Protein AF-A0A4Q7ZAL4-F1 (afdb_monomer_lite)

Sequence (125 aa):
MDPDNPNTNPNPAPESSTELTPGQKTALNWAILAFGFAVFFHIFNTSYMVRHAGFFAKAFSVIVATGMGTIGALIGDGIRKFAMPDAMLTSGMGETIKAKLFWKIGPQLIGLFLGIAIGAALVLG

Secondary structure (DSSP, 8-state):
--TT-TT--------------HHHHHHHHHHHHHHHHHHHHHHS---HHHHHS-HHHHHHHHHHHHHHHHHHHHHHHHHHHHHS-SS---SSHHHHHHHHHHHHHHHHHHHHHHHHHHHHHHHH-

pLDDT: mean 86.97, std 12.17, range [55.75, 98.25]

Foldseek 3Di:
DDPPDPPPPPDDDPPPPVDDDPLRVLLVVQLVVLLVVLVVCLVPDPDPQSVPDDPVLSVQLSVQLSVQLSVQLVVLLVCLVVPPDPDDPDPDDVVVVVSVVCSVDPSNVVRNVVRNVVSNVVRRD

Radius of gyration: 22.77 Å; chains: 1; bounding box: 65×32×70 Å

Structure (mmCIF, N/CA/C/O backbone):
data_AF-A0A4Q7ZAL4-F1
#
_entry.id   AF-A0A4Q7ZAL4-F1
#
loop_
_atom_site.group_PDB
_atom_site.id
_atom_site.type_symbol
_atom_site.label_atom_id
_atom_site.label_alt_id
_atom_site.label_comp_id
_atom_site.label_asym_id
_atom_site.label_entity_id
_atom_site.label_seq_id
_atom_site.pdbx_PDB_ins_code
_atom_site.Cartn_x
_atom_site.Cartn_y
_atom_site.Cartn_z
_atom_site.occupancy
_atom_site.B_iso_or_equiv
_atom_site.auth_seq_id
_atom_site.auth_comp_id
_atom_site.auth_asym_id
_atom_site.auth_atom_id
_atom_site.pdbx_PDB_model_num
ATOM 1 N N . MET A 1 1 ? 36.666 -18.460 47.966 1.00 60.03 1 MET A N 1
ATOM 2 C CA . MET A 1 1 ? 36.161 -17.949 46.678 1.00 60.03 1 MET A CA 1
ATOM 3 C C . MET A 1 1 ? 36.772 -18.841 45.626 1.00 60.03 1 MET A C 1
ATOM 5 O O . MET A 1 1 ? 37.990 -18.896 45.560 1.00 60.03 1 MET A O 1
ATOM 9 N N . ASP A 1 2 ? 35.942 -19.641 44.967 1.00 55.75 2 ASP A N 1
ATOM 10 C CA . ASP A 1 2 ? 36.372 -20.619 43.969 1.00 55.75 2 ASP A CA 1
ATOM 11 C C . ASP A 1 2 ? 36.638 -19.886 42.639 1.00 55.75 2 ASP A C 1
ATOM 13 O O . ASP A 1 2 ? 35.706 -19.254 42.129 1.00 55.75 2 ASP A O 1
ATOM 17 N N . PRO A 1 3 ? 37.881 -19.874 42.124 1.00 60.84 3 PRO A N 1
ATOM 18 C CA . PRO A 1 3 ? 38.215 -19.211 40.867 1.00 60.84 3 PRO A CA 1
ATOM 19 C C . PRO A 1 3 ? 37.636 -19.913 39.624 1.00 60.84 3 PRO A C 1
ATOM 21 O O . PRO A 1 3 ? 37.671 -19.311 38.554 1.00 60.84 3 PRO A O 1
ATOM 24 N N . ASP A 1 4 ? 37.053 -21.113 39.760 1.00 62.72 4 ASP A N 1
ATOM 25 C CA . ASP A 1 4 ? 36.590 -21.947 38.642 1.00 62.72 4 ASP A CA 1
ATOM 26 C C . ASP A 1 4 ? 35.057 -22.087 38.562 1.00 62.72 4 ASP A C 1
ATOM 28 O O . ASP A 1 4 ? 34.542 -23.022 37.949 1.00 62.72 4 ASP A O 1
ATOM 32 N N . ASN A 1 5 ? 34.284 -21.162 39.149 1.00 63.88 5 ASN A N 1
ATOM 33 C CA . ASN A 1 5 ? 32.824 -21.171 39.008 1.00 63.88 5 ASN A CA 1
ATOM 34 C C . ASN A 1 5 ? 32.402 -20.744 37.580 1.00 63.88 5 ASN A C 1
ATOM 36 O O . ASN A 1 5 ? 32.441 -19.551 37.271 1.00 63.88 5 ASN A O 1
ATOM 40 N N . PRO A 1 6 ? 31.885 -21.649 36.722 1.00 61.12 6 PRO A N 1
ATOM 41 C CA . PRO A 1 6 ? 31.486 -21.306 35.352 1.00 61.12 6 PRO A CA 1
ATOM 42 C C . PRO A 1 6 ? 30.268 -20.366 35.296 1.00 61.12 6 PRO A C 1
ATOM 44 O O . PRO A 1 6 ? 29.939 -19.841 34.235 1.00 61.12 6 PRO A O 1
ATOM 47 N N . ASN A 1 7 ? 29.604 -20.125 36.434 1.00 62.25 7 ASN A N 1
ATOM 48 C CA . ASN A 1 7 ? 28.460 -19.223 36.551 1.00 62.25 7 ASN A CA 1
ATOM 49 C C . ASN A 1 7 ? 28.849 -17.772 36.887 1.00 62.25 7 ASN A C 1
ATOM 51 O O . ASN A 1 7 ? 27.962 -16.949 37.107 1.00 62.25 7 ASN A O 1
ATOM 55 N N . THR A 1 8 ? 30.139 -17.420 36.922 1.00 62.62 8 THR A N 1
ATOM 56 C CA . THR A 1 8 ? 30.587 -16.018 37.027 1.00 62.62 8 THR A CA 1
ATOM 57 C C . THR A 1 8 ? 30.893 -15.416 35.660 1.00 62.62 8 THR A C 1
ATOM 59 O O . THR A 1 8 ? 31.915 -14.757 35.499 1.00 62.62 8 THR A O 1
ATOM 62 N N . ASN A 1 9 ? 30.028 -15.629 34.664 1.00 58.84 9 ASN A N 1
ATOM 63 C CA . ASN A 1 9 ? 30.049 -14.797 33.462 1.00 58.84 9 ASN A CA 1
ATOM 64 C C . ASN A 1 9 ? 29.449 -13.426 33.834 1.00 58.84 9 ASN A C 1
ATOM 66 O O . ASN A 1 9 ? 28.234 -13.342 34.049 1.00 58.84 9 ASN A O 1
ATOM 70 N N . PRO A 1 10 ? 30.257 -12.360 33.984 1.00 65.38 10 PRO A N 1
ATOM 71 C CA . PRO A 1 10 ? 29.752 -11.063 34.375 1.00 65.38 10 PRO A CA 1
ATOM 72 C C . PRO A 1 10 ? 29.183 -10.417 33.119 1.00 65.38 10 PRO A C 1
ATOM 74 O O . PRO A 1 10 ? 29.905 -9.751 32.390 1.00 65.38 10 PRO A O 1
ATOM 77 N N . ASN A 1 11 ? 27.884 -10.613 32.898 1.00 63.84 11 ASN A N 1
ATOM 78 C CA . ASN A 1 11 ? 27.111 -9.925 31.869 1.00 63.84 11 ASN A CA 1
ATOM 79 C C . ASN A 1 11 ? 27.567 -10.277 30.430 1.00 63.84 11 ASN A C 1
ATOM 81 O O . ASN A 1 11 ? 28.542 -9.697 29.942 1.00 63.84 11 ASN A O 1
ATOM 85 N N . PRO A 1 12 ? 26.879 -11.181 29.695 1.00 65.50 12 PRO A N 1
ATOM 86 C CA . PRO A 1 12 ? 27.104 -11.250 28.255 1.00 65.50 12 PRO A CA 1
ATOM 87 C C . PRO A 1 12 ? 26.888 -9.840 27.686 1.00 65.50 12 PRO A C 1
ATOM 89 O O . PRO A 1 12 ? 25.944 -9.151 28.079 1.00 65.50 12 PRO A O 1
ATOM 92 N N . ALA A 1 13 ? 27.819 -9.373 26.846 1.00 64.69 13 ALA A N 1
ATOM 93 C CA . ALA A 1 13 ? 27.733 -8.070 26.189 1.00 64.69 13 ALA A CA 1
ATOM 94 C C . ALA A 1 13 ? 26.303 -7.849 25.667 1.00 64.69 13 ALA A C 1
ATOM 96 O O . ALA A 1 13 ? 25.707 -8.829 25.222 1.00 64.69 13 ALA A O 1
ATOM 97 N N . PRO A 1 14 ? 25.740 -6.624 25.714 1.00 61.72 14 PRO A N 1
ATOM 98 C CA . PRO A 1 14 ? 24.387 -6.378 25.238 1.00 61.72 14 PRO A CA 1
ATOM 99 C C . PRO A 1 14 ? 24.316 -6.799 23.774 1.00 61.72 14 PRO A C 1
ATOM 101 O O . PRO A 1 14 ? 24.771 -6.094 22.875 1.00 61.72 14 PRO A O 1
ATOM 104 N N . GLU A 1 15 ? 23.790 -7.992 23.545 1.00 62.44 15 GLU A N 1
ATOM 105 C CA . GLU A 1 15 ? 23.459 -8.491 22.235 1.00 62.44 15 GLU A CA 1
ATOM 106 C C . GLU A 1 15 ? 22.389 -7.541 21.719 1.00 62.44 15 GLU A C 1
ATOM 108 O O . GLU A 1 15 ? 21.265 -7.493 22.222 1.00 62.44 15 GLU A O 1
ATOM 113 N N . SER A 1 16 ? 22.798 -6.690 20.776 1.00 63.22 16 SER A N 1
ATOM 114 C CA . SER A 1 16 ? 21.950 -5.740 20.071 1.00 63.22 16 SER A CA 1
ATOM 115 C C . SER A 1 16 ? 20.942 -6.520 19.232 1.00 63.22 16 SER A C 1
ATOM 117 O O . SER A 1 16 ? 21.036 -6.586 18.003 1.00 63.22 16 SER A O 1
ATOM 119 N N . SER A 1 17 ? 19.985 -7.165 19.890 1.00 67.62 17 SER A N 1
ATOM 120 C CA . SER A 1 17 ? 18.776 -7.645 19.255 1.00 67.62 17 SER A CA 1
ATOM 121 C C . SER A 1 17 ? 18.123 -6.403 18.659 1.00 67.62 17 SER A C 1
ATOM 123 O O . SER A 1 17 ? 17.719 -5.480 19.363 1.00 67.62 17 SER A O 1
ATOM 125 N N . THR A 1 18 ? 18.158 -6.297 17.330 1.00 77.12 18 THR A N 1
ATOM 126 C CA . THR A 1 18 ? 17.579 -5.158 16.614 1.00 77.12 18 THR A CA 1
ATOM 127 C C . THR A 1 18 ? 16.063 -5.275 16.723 1.00 77.12 18 THR A C 1
ATOM 129 O O . THR A 1 18 ? 15.387 -5.777 15.825 1.00 77.12 18 THR A O 1
ATOM 132 N N . GLU A 1 19 ? 15.513 -4.881 17.868 1.00 82.38 19 GLU A N 1
ATOM 133 C CA . GLU A 1 19 ? 14.078 -4.836 18.068 1.00 82.38 19 GLU A CA 1
ATOM 134 C C . GLU A 1 19 ? 13.511 -3.662 17.275 1.00 82.38 19 GLU A C 1
ATOM 136 O O . GLU A 1 19 ? 13.733 -2.491 17.580 1.00 82.38 19 GLU A O 1
ATOM 141 N N . LEU A 1 20 ? 12.760 -3.982 16.224 1.00 85.19 20 LEU A N 1
ATOM 142 C CA . LEU A 1 20 ? 12.023 -2.975 15.474 1.00 85.19 20 LEU A CA 1
ATOM 143 C C . LEU A 1 20 ? 10.992 -2.307 16.391 1.00 85.19 20 LEU A C 1
ATOM 145 O O . LEU A 1 20 ? 10.178 -2.983 17.035 1.00 85.19 20 LEU A O 1
ATOM 149 N N . THR A 1 21 ? 10.969 -0.976 16.387 1.00 92.44 21 THR A N 1
ATOM 150 C CA . THR A 1 21 ? 9.931 -0.203 17.077 1.00 92.44 21 THR A CA 1
ATOM 151 C C . THR A 1 21 ? 8.536 -0.561 16.532 1.00 92.44 21 THR A C 1
ATOM 153 O O . THR A 1 21 ? 8.408 -0.984 15.376 1.00 92.44 21 THR A O 1
ATOM 156 N N . PRO A 1 22 ? 7.447 -0.367 17.301 1.00 89.31 22 PRO A N 1
ATOM 157 C CA . PRO A 1 22 ? 6.089 -0.658 16.828 1.00 89.31 22 PRO A CA 1
ATOM 158 C C . PRO A 1 22 ? 5.726 0.056 15.515 1.00 89.31 22 PRO A C 1
ATOM 160 O O . PRO A 1 22 ? 5.038 -0.512 14.662 1.00 89.31 22 PRO A O 1
ATOM 163 N N . GLY A 1 23 ? 6.232 1.280 15.321 1.00 90.25 23 GLY A N 1
ATOM 164 C CA . GLY A 1 23 ? 6.078 2.031 14.074 1.00 90.25 23 GLY A CA 1
ATOM 165 C C . GLY A 1 23 ? 6.793 1.364 12.897 1.00 90.25 23 GLY A C 1
ATOM 166 O O . GLY A 1 23 ? 6.181 1.167 11.850 1.00 90.25 23 GLY A O 1
ATOM 167 N N . GLN A 1 24 ? 8.045 0.934 13.086 1.00 92.25 24 GLN A N 1
ATOM 168 C CA . GLN A 1 24 ? 8.807 0.210 12.060 1.00 92.25 24 GLN A CA 1
ATOM 169 C C . GLN A 1 24 ? 8.174 -1.141 11.715 1.00 92.25 24 GLN A C 1
ATOM 171 O O . GLN A 1 24 ? 8.069 -1.474 10.539 1.00 92.25 24 GLN A O 1
ATOM 176 N N . LYS A 1 25 ? 7.687 -1.894 12.711 1.00 93.50 25 LYS A N 1
ATOM 177 C CA . LYS A 1 25 ? 6.943 -3.148 12.486 1.00 93.50 25 LYS A CA 1
ATOM 178 C C . LYS A 1 25 ? 5.679 -2.907 11.659 1.00 93.50 25 LYS A C 1
ATOM 180 O O . LYS A 1 25 ? 5.399 -3.650 10.725 1.00 93.50 25 LYS A O 1
ATOM 185 N N . THR A 1 26 ? 4.938 -1.843 11.970 1.00 92.19 26 THR A N 1
ATOM 186 C CA . THR A 1 26 ? 3.728 -1.464 11.224 1.00 92.19 26 THR A CA 1
ATOM 187 C C . THR A 1 26 ? 4.062 -1.100 9.777 1.00 92.19 26 THR A C 1
ATOM 189 O O . THR A 1 26 ? 3.434 -1.619 8.858 1.00 92.19 26 THR A O 1
ATOM 192 N N . ALA A 1 27 ? 5.082 -0.265 9.562 1.00 94.62 27 ALA A N 1
ATOM 193 C CA . ALA A 1 27 ? 5.543 0.108 8.227 1.00 94.62 27 ALA A CA 1
ATOM 194 C C . ALA A 1 27 ? 6.032 -1.099 7.417 1.00 94.62 27 ALA A C 1
ATOM 196 O O . ALA A 1 27 ? 5.668 -1.229 6.253 1.00 94.62 27 ALA A O 1
ATOM 197 N N . LEU A 1 28 ? 6.788 -2.009 8.035 1.00 95.56 28 LEU A N 1
ATOM 198 C CA . LEU A 1 28 ? 7.259 -3.234 7.391 1.00 95.56 28 LEU A CA 1
ATOM 199 C C . LEU A 1 28 ? 6.095 -4.135 6.962 1.00 95.56 28 LEU A C 1
ATO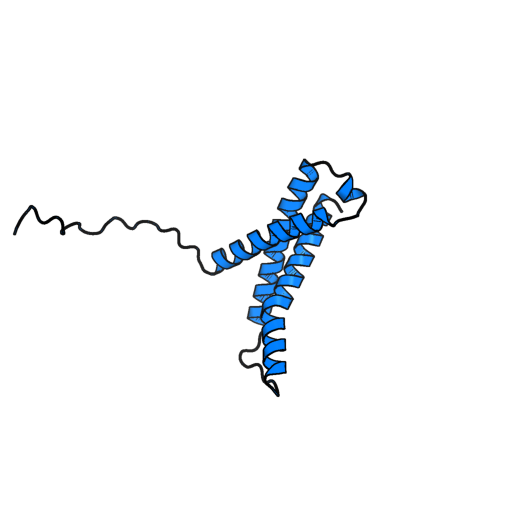M 201 O O . LEU A 1 28 ? 6.073 -4.607 5.827 1.00 95.56 28 LEU A O 1
ATOM 205 N N . ASN A 1 29 ? 5.100 -4.331 7.831 1.00 95.06 29 ASN A N 1
ATOM 206 C CA . ASN A 1 29 ? 3.911 -5.116 7.497 1.00 95.06 29 ASN A CA 1
ATOM 207 C C . ASN A 1 29 ? 3.149 -4.507 6.313 1.00 95.06 29 ASN A C 1
ATOM 209 O O . ASN A 1 29 ? 2.762 -5.228 5.393 1.00 95.06 29 ASN A O 1
ATOM 213 N N . TRP A 1 30 ? 2.974 -3.181 6.301 1.00 96.44 30 TRP A N 1
ATOM 214 C CA . TRP A 1 30 ? 2.352 -2.491 5.171 1.00 96.44 30 TRP A CA 1
ATOM 215 C C . TRP A 1 30 ? 3.197 -2.561 3.902 1.00 96.44 30 TRP A C 1
ATOM 217 O O . TRP A 1 30 ? 2.620 -2.710 2.832 1.00 96.44 30 TRP A O 1
ATOM 227 N N . ALA A 1 31 ? 4.527 -2.528 4.001 1.00 97.12 31 ALA A N 1
ATOM 228 C CA . ALA A 1 31 ? 5.419 -2.665 2.852 1.00 97.12 31 ALA A CA 1
ATOM 229 C C . ALA A 1 31 ? 5.324 -4.047 2.201 1.00 97.12 31 ALA A C 1
ATOM 231 O O . ALA A 1 31 ? 5.209 -4.147 0.980 1.00 97.12 31 ALA A O 1
ATOM 232 N N . ILE A 1 32 ? 5.295 -5.113 3.006 1.00 97.62 32 ILE A N 1
ATOM 233 C CA . ILE A 1 32 ? 5.099 -6.483 2.512 1.00 97.62 32 ILE A CA 1
ATOM 234 C C . ILE A 1 32 ? 3.736 -6.606 1.821 1.00 97.62 32 ILE A C 1
ATOM 236 O O . ILE A 1 32 ? 3.639 -7.151 0.719 1.00 97.62 32 ILE A O 1
ATOM 240 N N . LEU A 1 33 ? 2.684 -6.062 2.441 1.00 96.56 33 LEU A N 1
ATOM 241 C CA . LEU A 1 33 ? 1.338 -6.107 1.876 1.00 96.56 33 LEU A CA 1
ATOM 242 C C . LEU A 1 33 ? 1.237 -5.281 0.584 1.00 96.56 33 LEU A C 1
ATOM 244 O O . LEU A 1 33 ? 0.654 -5.744 -0.394 1.00 96.56 33 LEU A O 1
ATOM 248 N N . ALA A 1 34 ? 1.852 -4.097 0.551 1.00 97.44 34 ALA A N 1
ATOM 249 C CA . ALA A 1 34 ? 1.915 -3.233 -0.622 1.00 97.44 34 ALA A CA 1
ATOM 250 C C . ALA A 1 34 ? 2.674 -3.877 -1.774 1.00 97.44 34 ALA A C 1
ATOM 252 O O . ALA A 1 34 ? 2.217 -3.782 -2.907 1.00 97.44 34 ALA A O 1
ATOM 253 N N . PHE A 1 35 ? 3.767 -4.584 -1.495 1.00 98.19 35 PHE A N 1
ATOM 254 C CA . PHE A 1 35 ? 4.501 -5.320 -2.516 1.00 98.19 35 PHE A CA 1
ATOM 255 C C . PHE A 1 35 ? 3.629 -6.395 -3.166 1.00 98.19 35 PHE A C 1
ATOM 257 O O . PHE A 1 35 ? 3.474 -6.415 -4.389 1.00 98.19 35 PHE A O 1
ATOM 264 N N . GLY A 1 36 ? 2.990 -7.245 -2.353 1.00 97.19 36 GLY A N 1
ATOM 265 C CA . GLY A 1 36 ? 2.083 -8.276 -2.862 1.00 97.19 36 GLY A CA 1
ATOM 266 C C . GLY A 1 36 ? 0.933 -7.683 -3.679 1.00 97.19 36 GLY A C 1
ATOM 267 O O . GLY A 1 36 ? 0.622 -8.165 -4.770 1.00 97.19 36 GLY A O 1
ATOM 268 N N . PHE A 1 37 ? 0.345 -6.588 -3.195 1.00 96.88 37 PHE A N 1
ATOM 269 C CA . PHE A 1 37 ? -0.771 -5.925 -3.860 1.00 96.88 37 PHE A CA 1
ATOM 270 C C . PHE A 1 37 ? -0.343 -5.176 -5.134 1.00 96.88 37 PHE A C 1
ATOM 272 O O . PHE A 1 37 ? -1.093 -5.160 -6.104 1.00 96.88 37 PHE A O 1
ATOM 279 N N . ALA A 1 38 ? 0.868 -4.614 -5.188 1.00 96.38 38 ALA A N 1
ATOM 280 C CA . ALA A 1 38 ? 1.419 -3.961 -6.377 1.00 96.38 38 ALA A CA 1
ATOM 281 C C . ALA A 1 38 ? 1.719 -4.969 -7.495 1.00 96.38 38 ALA A C 1
ATOM 283 O O . ALA A 1 38 ? 1.423 -4.700 -8.663 1.00 96.38 38 ALA A O 1
ATOM 284 N N . VAL A 1 39 ? 2.255 -6.143 -7.144 1.00 96.19 39 VAL A N 1
ATOM 285 C CA . VAL A 1 39 ? 2.443 -7.255 -8.088 1.00 96.19 39 VAL A CA 1
ATOM 286 C C . VAL A 1 39 ? 1.089 -7.740 -8.605 1.00 96.19 39 VAL A C 1
ATOM 288 O O . VAL A 1 39 ? 0.892 -7.823 -9.817 1.00 96.19 39 VAL A O 1
ATOM 291 N N . PHE A 1 40 ? 0.130 -7.988 -7.706 1.00 95.94 40 PHE A N 1
ATOM 292 C CA . PHE A 1 40 ? -1.237 -8.363 -8.073 1.00 95.94 40 PHE A CA 1
ATOM 293 C C . PHE A 1 40 ? -1.875 -7.328 -9.013 1.00 95.94 40 PHE A C 1
ATOM 295 O O . PHE A 1 40 ? -2.371 -7.686 -10.080 1.00 95.94 40 PHE A O 1
ATOM 302 N N . PHE A 1 41 ? -1.791 -6.041 -8.671 1.00 93.75 41 PHE A N 1
ATOM 303 C CA . PHE A 1 41 ? -2.333 -4.944 -9.471 1.00 93.75 41 PHE A CA 1
ATOM 304 C C . PHE A 1 41 ? -1.802 -4.967 -10.908 1.00 93.75 41 PHE A C 1
ATOM 306 O O . PHE A 1 41 ? -2.584 -4.813 -11.840 1.00 93.75 41 PHE A O 1
ATOM 313 N N . HIS A 1 42 ? -0.506 -5.223 -11.106 1.00 92.12 42 HIS A N 1
ATOM 314 C CA . HIS A 1 42 ? 0.099 -5.315 -12.438 1.00 92.12 42 HIS A CA 1
ATOM 315 C C . HIS A 1 42 ? -0.299 -6.577 -13.211 1.00 92.12 42 HIS A C 1
ATOM 317 O O . HIS A 1 42 ? -0.479 -6.499 -14.425 1.00 92.12 42 HIS A O 1
ATOM 323 N N . ILE A 1 43 ? -0.453 -7.724 -12.539 1.00 92.75 43 ILE A N 1
ATOM 324 C CA . ILE A 1 43 ? -0.887 -8.980 -13.178 1.00 92.75 43 ILE A CA 1
ATOM 325 C C . ILE A 1 43 ? -2.286 -8.824 -13.782 1.00 92.75 43 ILE A C 1
ATOM 327 O O . ILE A 1 43 ? -2.529 -9.257 -14.909 1.00 92.75 43 ILE A O 1
ATOM 331 N N . PHE A 1 44 ? -3.195 -8.183 -13.047 1.00 91.62 44 PHE A N 1
ATOM 332 C CA . PHE A 1 44 ? -4.579 -7.975 -13.475 1.00 91.62 44 PHE A CA 1
ATOM 333 C C . PHE A 1 44 ? -4.786 -6.683 -14.273 1.00 91.62 44 PHE A C 1
ATOM 335 O O . PHE A 1 44 ? -5.898 -6.415 -14.728 1.00 91.62 44 PHE A O 1
ATOM 342 N N . ASN A 1 45 ? -3.731 -5.891 -14.492 1.00 86.75 45 ASN A N 1
ATOM 343 C CA . ASN A 1 45 ? -3.828 -4.683 -15.293 1.00 86.75 45 ASN A CA 1
ATOM 344 C C . ASN A 1 45 ? -3.958 -5.040 -16.782 1.00 86.75 45 ASN A C 1
ATOM 346 O O . ASN A 1 45 ? -3.047 -5.590 -17.408 1.00 86.75 45 ASN A O 1
ATOM 350 N N . THR A 1 46 ? -5.109 -4.719 -17.365 1.00 85.31 46 THR A N 1
ATOM 351 C CA . THR A 1 46 ? -5.406 -4.981 -18.778 1.00 85.31 46 THR A CA 1
ATOM 352 C C . THR A 1 46 ? -5.027 -3.825 -19.700 1.00 85.31 46 THR A C 1
ATOM 354 O O . THR A 1 46 ? -5.171 -3.964 -20.915 1.00 85.31 46 THR A O 1
ATOM 357 N N . SER A 1 47 ? -4.504 -2.713 -19.169 1.00 86.25 47 SER A N 1
ATOM 358 C CA . SER A 1 47 ? -4.102 -1.560 -19.976 1.00 86.25 47 SER A CA 1
ATOM 359 C C . SER A 1 47 ? -3.037 -1.949 -20.995 1.00 86.25 47 SER A C 1
ATOM 361 O O . SER A 1 47 ? -2.056 -2.631 -20.681 1.00 86.25 47 SER A O 1
ATOM 363 N N . TYR A 1 48 ? -3.208 -1.463 -22.224 1.00 85.06 48 TYR A N 1
ATOM 364 C CA . TYR A 1 48 ? -2.260 -1.687 -23.308 1.00 85.06 48 TYR A CA 1
ATOM 365 C C . TYR A 1 48 ? -0.842 -1.251 -22.915 1.00 85.06 48 TYR A C 1
ATOM 367 O O . TYR A 1 48 ? 0.117 -1.978 -23.180 1.00 85.06 48 TYR A O 1
ATOM 375 N N . MET A 1 49 ? -0.719 -0.116 -22.220 1.00 85.75 49 MET A N 1
ATOM 376 C CA . MET A 1 49 ? 0.565 0.462 -21.821 1.00 85.75 49 MET A CA 1
ATOM 377 C C . MET A 1 49 ? 1.312 -0.428 -20.820 1.00 85.75 49 MET A C 1
ATOM 379 O O . MET A 1 49 ? 2.483 -0.747 -21.017 1.00 85.75 49 MET A O 1
ATOM 383 N N . VAL A 1 50 ? 0.612 -0.930 -19.799 1.00 87.12 50 VAL A N 1
ATOM 384 C CA . VAL A 1 50 ? 1.205 -1.806 -18.778 1.00 87.12 50 VAL A CA 1
ATOM 385 C C . VAL A 1 50 ? 1.554 -3.174 -19.362 1.00 87.12 50 VAL A C 1
ATOM 387 O O . VAL A 1 50 ? 2.592 -3.741 -19.027 1.00 87.12 50 VAL A O 1
ATOM 390 N N . ARG A 1 51 ? 0.740 -3.718 -20.275 1.00 87.44 51 ARG A N 1
ATOM 391 C CA . ARG A 1 51 ? 0.990 -5.044 -20.864 1.00 87.44 51 ARG A CA 1
ATOM 392 C C . ARG A 1 51 ? 2.255 -5.080 -21.719 1.00 87.44 51 ARG A C 1
ATOM 394 O O . ARG A 1 51 ? 3.034 -6.023 -21.564 1.00 87.44 51 ARG A O 1
ATOM 401 N N . HIS A 1 52 ? 2.474 -4.058 -22.545 1.00 88.88 52 HIS A N 1
ATOM 402 C CA . HIS A 1 52 ? 3.620 -3.969 -23.462 1.00 88.88 52 HIS A CA 1
ATOM 403 C C . HIS A 1 52 ? 4.874 -3.371 -22.820 1.00 88.88 52 HIS A C 1
ATOM 405 O O . HIS A 1 52 ? 5.945 -3.413 -23.423 1.00 88.88 52 HIS A O 1
ATOM 411 N N . ALA A 1 53 ? 4.771 -2.861 -21.590 1.00 90.06 53 ALA A N 1
ATOM 412 C CA . ALA A 1 53 ? 5.936 -2.440 -20.832 1.00 90.06 53 ALA A CA 1
ATOM 413 C C . ALA A 1 53 ? 6.924 -3.607 -20.658 1.00 90.06 53 ALA A C 1
ATOM 415 O O . ALA A 1 53 ? 6.549 -4.733 -20.299 1.00 90.06 53 ALA A O 1
ATOM 416 N N . GLY A 1 54 ? 8.204 -3.315 -20.900 1.00 92.56 54 GLY A N 1
ATOM 417 C CA . GLY A 1 54 ? 9.293 -4.263 -20.699 1.00 92.56 54 GLY A CA 1
ATOM 418 C C . GLY A 1 54 ? 9.418 -4.699 -19.237 1.00 92.56 54 GLY A C 1
ATOM 419 O O . GLY A 1 54 ? 8.935 -4.029 -18.321 1.00 92.56 54 GLY A O 1
ATOM 420 N N . PHE A 1 55 ? 10.103 -5.821 -19.008 1.00 92.38 55 PHE A N 1
ATOM 421 C CA . PHE A 1 55 ? 10.274 -6.402 -17.671 1.00 92.38 55 PHE A CA 1
ATOM 422 C C . PHE A 1 55 ? 10.825 -5.396 -16.647 1.00 92.38 55 PHE A C 1
ATOM 424 O O . PHE A 1 55 ? 10.253 -5.240 -15.572 1.00 92.38 55 PHE A O 1
ATOM 431 N N . PHE A 1 56 ? 11.884 -4.662 -16.999 1.00 94.06 56 PHE A N 1
ATOM 432 C CA . PHE A 1 56 ? 12.506 -3.689 -16.096 1.00 94.06 56 PHE A CA 1
ATOM 433 C C . PHE A 1 56 ? 11.591 -2.508 -15.757 1.00 94.06 56 PHE A C 1
ATOM 435 O O . PHE A 1 56 ? 11.584 -2.056 -14.616 1.00 94.06 56 PHE A O 1
ATOM 442 N N . ALA A 1 57 ? 10.771 -2.053 -16.707 1.00 94.00 57 ALA A N 1
ATOM 443 C CA . ALA A 1 57 ? 9.805 -0.984 -16.466 1.00 94.00 57 ALA A CA 1
ATOM 444 C C . ALA A 1 57 ? 8.709 -1.438 -15.485 1.00 94.00 57 ALA A C 1
ATOM 446 O O . ALA A 1 57 ? 8.359 -0.707 -14.561 1.00 94.00 57 ALA A O 1
ATOM 447 N N . LYS A 1 58 ? 8.234 -2.685 -15.617 1.00 93.12 58 LYS A N 1
ATOM 448 C CA . LYS A 1 58 ? 7.305 -3.305 -14.656 1.00 93.12 58 LYS A CA 1
ATOM 449 C C . LYS A 1 58 ? 7.934 -3.478 -13.278 1.00 93.12 58 LYS A C 1
ATOM 451 O O . LYS A 1 58 ? 7.309 -3.132 -12.283 1.00 93.12 58 LYS A O 1
ATOM 456 N N . ALA A 1 59 ? 9.169 -3.976 -13.210 1.00 95.44 59 ALA A N 1
ATOM 457 C CA . ALA A 1 59 ? 9.880 -4.152 -11.946 1.00 95.44 59 ALA A CA 1
ATOM 458 C C . ALA A 1 59 ? 10.071 -2.814 -11.215 1.00 95.44 59 ALA A C 1
ATOM 460 O O . ALA A 1 59 ? 9.776 -2.711 -10.025 1.00 95.44 59 ALA A O 1
ATOM 461 N N . PHE A 1 60 ? 10.485 -1.770 -11.937 1.00 96.88 60 PHE A N 1
ATOM 462 C CA . PHE A 1 60 ? 10.610 -0.427 -11.378 1.00 96.88 60 PHE A CA 1
ATOM 463 C C . PHE A 1 60 ? 9.255 0.135 -10.928 1.00 96.88 60 PHE A C 1
ATOM 465 O O . PHE A 1 60 ? 9.148 0.663 -9.822 1.00 96.88 60 PHE A O 1
ATOM 472 N N . SER A 1 61 ? 8.201 -0.061 -11.724 1.00 96.31 61 SER A N 1
ATOM 473 C CA . SER A 1 61 ? 6.841 0.339 -11.355 1.00 96.31 61 SER A CA 1
ATOM 474 C C . SER A 1 61 ? 6.357 -0.344 -10.077 1.00 96.31 61 SER A C 1
ATOM 476 O O . SER A 1 61 ? 5.815 0.322 -9.201 1.00 96.31 61 SER A O 1
ATOM 478 N N . VAL A 1 62 ? 6.627 -1.642 -9.896 1.00 97.19 62 VAL A N 1
ATOM 479 C CA . VAL A 1 62 ? 6.302 -2.361 -8.653 1.00 97.19 62 VAL A CA 1
ATOM 480 C C . VAL A 1 62 ? 7.041 -1.769 -7.454 1.00 97.19 62 VAL A C 1
ATOM 482 O O . VAL A 1 62 ? 6.427 -1.612 -6.401 1.00 97.19 62 VAL A O 1
ATOM 485 N N . ILE A 1 63 ? 8.318 -1.398 -7.586 1.00 97.81 63 ILE A N 1
ATOM 486 C CA . ILE A 1 63 ? 9.083 -0.771 -6.494 1.00 97.81 63 ILE A CA 1
ATOM 487 C C . ILE A 1 63 ? 8.456 0.575 -6.102 1.00 97.81 63 ILE A C 1
ATOM 489 O O . ILE A 1 63 ? 8.173 0.804 -4.923 1.00 97.81 63 ILE A O 1
ATOM 493 N N . VAL A 1 64 ? 8.178 1.439 -7.083 1.00 97.69 64 VAL A N 1
ATOM 494 C CA . VAL A 1 64 ? 7.567 2.760 -6.847 1.00 97.69 64 VAL A CA 1
ATOM 495 C C . VAL A 1 64 ? 6.155 2.620 -6.268 1.00 97.69 64 VAL A C 1
ATOM 497 O O . VAL A 1 64 ? 5.827 3.268 -5.272 1.00 97.69 64 VAL A O 1
ATOM 500 N N . ALA A 1 65 ? 5.337 1.729 -6.829 1.00 97.00 65 ALA A N 1
ATOM 501 C CA . ALA A 1 65 ? 3.990 1.431 -6.349 1.00 97.00 65 ALA A CA 1
ATOM 502 C C . ALA A 1 65 ? 3.988 0.839 -4.933 1.00 97.00 65 ALA A C 1
ATOM 504 O O . ALA A 1 65 ? 3.123 1.186 -4.133 1.00 97.00 65 ALA A O 1
ATOM 505 N N . THR A 1 66 ? 4.971 0.004 -4.587 1.00 98.25 66 THR A N 1
ATOM 506 C CA . THR A 1 66 ? 5.143 -0.523 -3.223 1.00 98.25 66 THR A CA 1
ATOM 507 C C . THR A 1 66 ? 5.444 0.605 -2.241 1.00 98.25 66 THR A C 1
ATOM 509 O O . THR A 1 66 ? 4.805 0.693 -1.192 1.00 98.25 66 THR A O 1
ATOM 512 N N . GLY A 1 67 ? 6.377 1.501 -2.584 1.00 97.81 67 GLY A N 1
ATOM 513 C CA . GLY A 1 67 ? 6.716 2.658 -1.753 1.00 97.81 67 GLY A CA 1
ATOM 514 C C . GLY A 1 67 ? 5.512 3.574 -1.524 1.00 97.81 67 GLY A C 1
ATOM 515 O O . GLY A 1 67 ? 5.148 3.849 -0.379 1.00 97.81 67 GLY A O 1
ATOM 516 N N . MET A 1 68 ? 4.831 3.970 -2.601 1.00 97.88 68 MET A N 1
ATOM 517 C CA . MET A 1 68 ? 3.633 4.814 -2.525 1.00 97.88 68 MET A CA 1
ATOM 518 C C . MET A 1 68 ? 2.468 4.125 -1.803 1.00 97.88 68 MET A C 1
ATOM 520 O O . MET A 1 68 ? 1.797 4.756 -0.989 1.00 97.88 68 MET A O 1
ATOM 524 N N . GLY A 1 69 ? 2.249 2.831 -2.039 1.00 97.81 69 GLY A N 1
ATOM 525 C CA . GLY A 1 69 ? 1.247 2.031 -1.334 1.00 97.81 69 GLY A CA 1
ATOM 526 C C . GLY A 1 69 ? 1.507 1.953 0.170 1.00 97.81 69 GLY A C 1
ATOM 527 O O . GLY A 1 69 ? 0.584 2.117 0.965 1.00 97.81 69 GLY A O 1
ATOM 528 N N . THR A 1 70 ? 2.769 1.782 0.568 1.00 97.88 70 THR A N 1
ATOM 529 C CA . THR A 1 70 ? 3.179 1.782 1.981 1.00 97.88 70 THR A CA 1
ATOM 530 C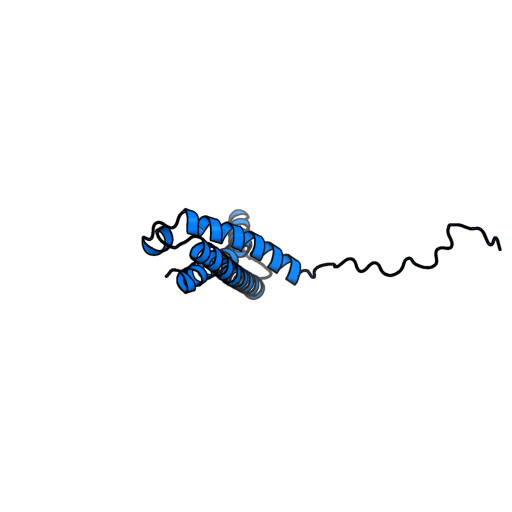 C . THR A 1 70 ? 2.884 3.130 2.633 1.00 97.88 70 THR A C 1
ATOM 532 O O . THR A 1 70 ? 2.271 3.176 3.698 1.00 97.88 70 THR A O 1
ATOM 535 N N . ILE A 1 71 ? 3.264 4.234 1.979 1.00 97.75 71 ILE A N 1
ATOM 536 C CA . ILE A 1 71 ? 2.994 5.596 2.463 1.00 97.75 71 ILE A CA 1
ATOM 537 C C . ILE A 1 71 ? 1.485 5.827 2.591 1.00 97.75 71 ILE A C 1
ATOM 539 O O . ILE A 1 71 ? 1.021 6.282 3.634 1.00 97.75 71 ILE A O 1
ATOM 543 N N . GLY A 1 72 ? 0.706 5.462 1.571 1.00 97.19 72 GLY A N 1
ATOM 544 C CA . GLY A 1 72 ? -0.748 5.593 1.593 1.00 97.19 72 GLY A CA 1
ATOM 545 C C . GLY A 1 72 ? -1.397 4.797 2.729 1.00 97.19 72 GLY A C 1
ATOM 546 O O . GLY A 1 72 ? -2.247 5.327 3.445 1.00 97.19 72 GLY A O 1
ATOM 547 N N . ALA A 1 73 ? -0.961 3.557 2.958 1.00 97.19 73 ALA A N 1
ATOM 548 C CA . ALA A 1 73 ? -1.454 2.732 4.059 1.00 97.19 73 ALA A CA 1
ATOM 549 C C . ALA A 1 73 ? -1.111 3.324 5.436 1.00 97.19 73 ALA A C 1
ATOM 551 O O . ALA A 1 73 ? -1.960 3.335 6.330 1.00 97.19 73 ALA A O 1
ATOM 552 N N . LEU A 1 74 ? 0.101 3.869 5.597 1.00 96.69 74 LEU A N 1
ATOM 553 C CA . LEU A 1 74 ? 0.530 4.552 6.821 1.00 96.69 74 LEU A CA 1
ATOM 554 C C . LEU A 1 74 ? -0.265 5.837 7.079 1.00 96.69 74 LEU A C 1
ATOM 556 O O . LEU A 1 74 ? -0.653 6.090 8.218 1.00 96.69 74 LEU A O 1
ATOM 560 N N . ILE A 1 75 ? -0.568 6.614 6.036 1.00 96.75 75 ILE A N 1
ATOM 561 C CA . ILE A 1 75 ? -1.463 7.775 6.140 1.00 96.75 75 ILE A CA 1
ATOM 562 C C . ILE A 1 75 ? -2.857 7.319 6.582 1.00 96.75 75 ILE A C 1
ATOM 564 O O . ILE A 1 75 ? -3.420 7.890 7.514 1.00 96.75 75 ILE A O 1
ATOM 568 N N . GLY A 1 76 ? -3.395 6.254 5.984 1.00 94.75 76 GLY A N 1
ATOM 569 C CA . GLY A 1 76 ? -4.668 5.666 6.404 1.00 94.75 76 GLY A CA 1
ATOM 570 C C . GLY A 1 76 ? -4.657 5.182 7.859 1.00 94.75 76 GLY A C 1
ATOM 571 O O . GLY A 1 76 ? -5.646 5.331 8.578 1.00 94.75 76 GLY A O 1
ATOM 572 N N . ASP A 1 77 ? -3.544 4.628 8.339 1.00 94.00 77 ASP A N 1
ATOM 573 C CA . ASP A 1 77 ? -3.375 4.225 9.741 1.00 94.00 77 ASP A CA 1
ATOM 574 C C . ASP A 1 77 ? -3.345 5.444 10.672 1.00 94.00 77 ASP A C 1
ATOM 576 O O . ASP A 1 77 ? -4.007 5.445 11.711 1.00 94.00 77 ASP A O 1
ATOM 580 N N . GLY A 1 78 ? -2.677 6.520 10.253 1.00 92.94 78 GLY A N 1
ATOM 581 C CA . GLY A 1 78 ? -2.731 7.821 10.919 1.00 92.94 78 GLY A CA 1
ATOM 582 C C . GLY A 1 78 ? -4.155 8.376 11.008 1.00 92.94 78 GLY A C 1
ATOM 583 O O . GLY A 1 78 ? -4.594 8.749 12.094 1.00 92.94 78 GLY A O 1
ATOM 584 N N . ILE A 1 79 ? -4.913 8.351 9.906 1.00 93.19 79 ILE A N 1
ATOM 585 C CA . ILE A 1 79 ? -6.318 8.795 9.870 1.00 93.19 79 ILE A CA 1
ATOM 586 C C . ILE A 1 79 ? -7.169 7.978 10.838 1.00 93.19 79 ILE A C 1
ATOM 588 O O . ILE A 1 79 ? -7.952 8.547 11.591 1.00 93.19 79 ILE A O 1
ATOM 592 N N . ARG A 1 80 ? -7.009 6.652 10.864 1.00 92.31 80 ARG A N 1
ATOM 593 C CA . ARG A 1 80 ? -7.713 5.805 11.833 1.00 92.31 80 ARG A CA 1
ATOM 594 C C . ARG A 1 80 ? -7.362 6.195 13.261 1.00 92.31 80 ARG A C 1
ATOM 596 O O . ARG A 1 80 ? -8.268 6.336 14.066 1.00 92.31 80 ARG A O 1
ATOM 603 N N . LYS A 1 81 ? -6.081 6.359 13.588 1.00 89.56 81 LYS A N 1
ATOM 604 C CA . LYS A 1 81 ? -5.652 6.734 14.945 1.00 89.56 81 LYS A CA 1
ATOM 605 C C . LYS A 1 81 ? -6.178 8.105 15.366 1.00 89.56 81 LYS A C 1
ATOM 607 O O . LYS A 1 81 ? -6.435 8.308 16.543 1.00 89.56 81 LYS A O 1
ATOM 612 N N . PHE A 1 82 ? -6.339 9.018 14.413 1.00 88.88 82 PHE A N 1
ATOM 613 C CA . PHE A 1 82 ? -6.841 10.363 14.662 1.00 88.88 82 PHE A CA 1
ATOM 614 C C . PHE A 1 82 ? -8.372 10.429 14.766 1.00 88.88 82 PHE A C 1
ATOM 616 O O . PHE A 1 82 ? -8.901 11.120 15.628 1.00 88.88 82 PHE A O 1
ATOM 623 N N . ALA A 1 83 ? -9.087 9.732 13.881 1.00 86.81 83 ALA A N 1
ATOM 624 C CA . ALA A 1 83 ? -10.534 9.867 13.727 1.00 86.81 83 ALA A CA 1
ATOM 625 C C . ALA A 1 83 ? -11.345 8.774 14.438 1.00 86.81 83 ALA A C 1
ATOM 627 O O . ALA A 1 83 ? -12.556 8.930 14.591 1.00 86.81 83 ALA A O 1
ATOM 628 N N . MET A 1 84 ? -10.722 7.663 14.847 1.00 83.50 84 MET A N 1
ATOM 629 C CA . MET A 1 84 ? -11.424 6.593 15.551 1.00 83.50 84 MET A CA 1
ATOM 630 C C . MET A 1 84 ? -11.809 7.069 16.960 1.00 83.50 84 MET A C 1
ATOM 632 O O . MET A 1 84 ? -10.923 7.364 17.760 1.00 83.50 84 MET A O 1
ATOM 636 N N . PRO A 1 85 ? -13.111 7.127 17.289 1.00 75.19 85 PRO A N 1
ATOM 637 C CA . PRO A 1 85 ? -13.555 7.544 18.612 1.00 75.19 85 PRO A CA 1
ATOM 638 C C . PRO A 1 85 ? -13.252 6.463 19.662 1.00 75.19 85 PRO A C 1
ATOM 640 O O . PRO A 1 85 ? -13.414 5.270 19.392 1.00 75.19 85 PRO A O 1
ATOM 643 N N . ASP A 1 86 ? -12.873 6.890 20.871 1.00 68.88 86 ASP A N 1
ATOM 644 C CA . ASP A 1 86 ? -12.527 6.008 22.004 1.00 68.88 86 ASP A CA 1
ATOM 645 C C . ASP A 1 86 ? -13.713 5.139 22.467 1.00 68.88 86 ASP A C 1
ATOM 647 O O . ASP A 1 86 ? -13.557 3.972 22.829 1.00 68.88 86 ASP A O 1
ATOM 651 N N . ALA A 1 87 ? -14.931 5.681 22.386 1.00 63.38 87 ALA A N 1
ATOM 652 C CA . ALA A 1 87 ? -16.170 4.965 22.662 1.00 63.38 87 ALA A CA 1
ATOM 653 C C . ALA A 1 87 ? -17.059 4.956 21.413 1.00 63.38 87 ALA A C 1
ATOM 655 O O . ALA A 1 87 ? -17.648 5.967 21.032 1.00 63.38 87 ALA A O 1
ATOM 656 N N . MET A 1 88 ? -17.184 3.793 20.772 1.00 65.56 88 MET A N 1
ATOM 657 C CA . MET A 1 88 ? -18.176 3.598 19.716 1.00 65.56 88 MET A CA 1
ATOM 658 C C . MET A 1 88 ? -19.534 3.320 20.364 1.00 65.56 88 MET A C 1
ATOM 660 O O . MET A 1 88 ? -19.837 2.178 20.707 1.00 65.56 88 MET A O 1
ATOM 664 N N . LEU A 1 89 ? -20.333 4.369 20.558 1.00 61.50 89 LEU A N 1
ATOM 665 C CA . LEU A 1 89 ? -21.719 4.251 21.008 1.00 61.50 89 LEU A CA 1
ATOM 666 C C . LEU A 1 89 ? -22.553 3.664 19.865 1.00 61.50 89 LEU A C 1
ATOM 668 O O . LEU A 1 89 ? -22.948 4.367 18.940 1.00 61.50 89 LEU A O 1
ATOM 672 N N . THR A 1 90 ? -22.773 2.354 19.899 1.00 70.94 90 THR A N 1
ATOM 673 C CA . TH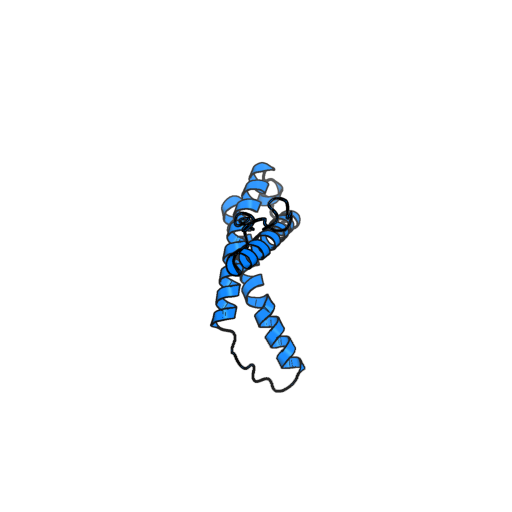R A 1 90 ? -23.591 1.643 18.911 1.00 70.94 90 THR A CA 1
ATOM 674 C C . THR A 1 90 ? -24.763 0.973 19.607 1.00 70.94 90 THR A C 1
ATOM 676 O O . THR A 1 90 ? -24.591 0.448 20.707 1.00 70.94 90 THR A O 1
ATOM 679 N N . SER A 1 91 ? -25.928 0.946 18.965 1.00 72.50 91 SER A N 1
ATOM 680 C CA . SER A 1 91 ? -27.180 0.501 19.589 1.00 72.50 91 SER A CA 1
ATOM 681 C C . SER A 1 91 ? -27.282 -1.023 19.764 1.00 72.50 91 SER A C 1
ATOM 683 O O . SER A 1 91 ? -28.062 -1.502 20.584 1.00 72.50 91 SER A O 1
ATOM 685 N N . GLY A 1 92 ? -26.441 -1.795 19.061 1.00 81.00 92 GLY A N 1
ATOM 686 C CA . GLY A 1 92 ? -26.346 -3.248 19.212 1.00 81.00 92 GLY A CA 1
ATOM 687 C C . GLY A 1 92 ? -25.013 -3.845 18.743 1.00 81.00 92 GLY A C 1
ATOM 688 O O . GLY A 1 92 ? -24.224 -3.204 18.049 1.00 81.00 92 GLY A O 1
ATOM 689 N N . MET A 1 93 ? -24.775 -5.116 19.093 1.00 79.50 93 MET A N 1
ATOM 690 C CA . MET A 1 93 ? -23.504 -5.830 18.865 1.00 79.50 93 MET A CA 1
ATOM 691 C C . MET A 1 93 ? -23.057 -5.853 17.390 1.00 79.50 93 MET A C 1
ATOM 693 O O . MET A 1 93 ? -21.869 -5.731 17.090 1.00 79.50 93 MET A O 1
ATOM 697 N N . GLY A 1 94 ? -24.002 -5.986 16.452 1.00 82.81 94 GLY A N 1
ATOM 698 C CA . GLY A 1 94 ? -23.702 -6.018 15.016 1.00 82.81 94 GLY A CA 1
ATOM 699 C C . GLY A 1 94 ? -23.162 -4.690 14.476 1.00 82.81 94 GLY A C 1
ATOM 700 O O . GLY A 1 94 ? -22.257 -4.681 13.640 1.00 82.81 94 GLY A O 1
ATOM 701 N N . GLU A 1 95 ? -23.667 -3.565 14.980 1.00 83.19 95 GLU A N 1
ATOM 702 C CA . GLU A 1 95 ? -23.185 -2.232 14.609 1.00 83.19 95 GLU A CA 1
ATOM 703 C C . GLU A 1 95 ? -21.782 -1.987 15.165 1.00 83.19 95 GLU A C 1
ATOM 705 O O . GLU A 1 95 ? -20.915 -1.500 14.440 1.00 83.19 95 GLU A O 1
ATOM 710 N N . THR A 1 96 ? -21.512 -2.431 16.399 1.00 83.44 96 THR A N 1
ATOM 711 C CA . THR A 1 96 ? -20.169 -2.380 16.994 1.00 83.44 96 THR A CA 1
ATOM 712 C C . THR A 1 96 ? -19.142 -3.116 16.137 1.00 83.44 96 THR A C 1
ATOM 714 O O . THR A 1 96 ? -18.046 -2.605 15.898 1.00 83.44 96 THR A O 1
ATOM 717 N N . ILE A 1 97 ? -19.478 -4.324 15.668 1.00 87.12 97 ILE A N 1
ATOM 718 C CA . ILE A 1 97 ? -18.570 -5.151 14.861 1.00 87.12 97 ILE A CA 1
ATOM 719 C C . ILE A 1 97 ? -18.285 -4.479 13.519 1.00 87.12 97 ILE A C 1
ATOM 721 O O . ILE A 1 97 ? -17.118 -4.342 13.151 1.00 87.12 97 ILE A O 1
ATOM 725 N N . LYS A 1 98 ? -19.325 -4.023 12.808 1.00 85.50 98 LYS A N 1
ATOM 726 C CA . LYS A 1 98 ? -19.170 -3.326 11.521 1.00 85.50 98 LYS A CA 1
ATOM 727 C C . LYS A 1 98 ? -18.288 -2.096 11.661 1.00 85.50 98 LYS A C 1
ATOM 729 O O . LYS A 1 98 ? -17.389 -1.888 10.852 1.00 85.50 98 LYS A O 1
ATOM 734 N N . ALA A 1 99 ? -18.518 -1.310 12.703 1.00 86.62 99 ALA A N 1
ATOM 735 C CA . ALA A 1 99 ? -17.814 -0.060 12.895 1.00 86.62 99 ALA A CA 1
ATOM 736 C C . ALA A 1 99 ? -16.342 -0.297 13.297 1.00 86.62 99 ALA A C 1
ATOM 738 O O . ALA A 1 99 ? -15.439 0.329 12.739 1.00 86.62 99 ALA A O 1
ATOM 739 N N . LYS A 1 100 ? -16.064 -1.293 14.153 1.00 85.94 100 LYS A N 1
ATOM 740 C CA . LYS A 1 100 ? -14.688 -1.742 14.433 1.00 85.94 100 LYS A CA 1
ATOM 741 C C . LYS A 1 100 ? -13.996 -2.279 13.182 1.00 85.94 100 LYS A C 1
ATOM 743 O O . LYS A 1 100 ? -12.811 -2.013 13.002 1.00 85.94 100 LYS A O 1
ATOM 748 N N . LEU A 1 101 ? -14.700 -3.031 12.335 1.00 88.50 101 LEU A N 1
ATOM 749 C CA . LEU A 1 101 ? -14.145 -3.554 11.088 1.00 88.50 101 LEU A CA 1
ATOM 750 C C . LEU A 1 101 ? -13.816 -2.412 10.121 1.00 88.50 101 LEU A C 1
ATOM 752 O O . LEU A 1 101 ? -12.685 -2.334 9.658 1.00 88.50 101 LEU A O 1
ATOM 756 N N . PHE A 1 102 ? -14.745 -1.479 9.898 1.00 89.50 102 PHE A N 1
ATOM 757 C CA . PHE A 1 102 ? -14.520 -0.298 9.062 1.00 89.50 102 PHE A CA 1
ATOM 758 C C . PHE A 1 102 ? -13.260 0.463 9.481 1.00 89.50 102 PHE A C 1
ATOM 760 O O . PHE A 1 102 ? -12.385 0.696 8.654 1.00 89.50 102 PHE A O 1
ATOM 767 N N . TRP A 1 103 ? -13.113 0.780 10.768 1.00 89.31 103 TRP A N 1
ATOM 768 C CA . TRP A 1 103 ? -11.929 1.496 11.239 1.00 89.31 103 TRP A CA 1
ATOM 769 C C . TRP A 1 103 ? -10.659 0.652 11.189 1.00 89.31 103 TRP A C 1
ATOM 771 O O . TRP A 1 103 ? -9.583 1.205 10.989 1.00 89.31 103 TRP A O 1
ATOM 781 N N . LYS A 1 104 ? -10.757 -0.674 11.343 1.00 87.56 104 LYS A N 1
ATOM 782 C CA . LYS A 1 104 ? -9.593 -1.567 11.301 1.00 87.56 104 LYS A CA 1
ATOM 783 C C . LYS A 1 104 ? -8.948 -1.696 9.924 1.00 87.56 104 LYS A C 1
ATOM 785 O O . LYS A 1 104 ? -7.747 -1.948 9.893 1.00 87.56 104 LYS A O 1
ATOM 790 N N . ILE A 1 105 ? -9.728 -1.601 8.847 1.00 90.25 105 ILE A N 1
ATOM 791 C CA . ILE A 1 105 ? -9.248 -1.874 7.482 1.00 90.25 105 ILE A CA 1
ATOM 792 C C . ILE A 1 105 ? -9.552 -0.766 6.467 1.00 90.25 105 ILE A C 1
ATOM 794 O O . ILE A 1 105 ? -8.827 -0.636 5.489 1.00 90.25 105 ILE A O 1
ATOM 798 N N . GLY A 1 106 ? -10.594 0.040 6.661 1.00 92.88 106 GLY A N 1
ATOM 799 C CA . GLY A 1 106 ? -11.110 0.962 5.646 1.00 92.88 106 GLY A CA 1
ATOM 800 C C . GLY A 1 106 ? -10.090 2.013 5.199 1.00 92.88 106 GLY A C 1
ATOM 801 O O . GLY A 1 106 ? -9.644 1.964 4.052 1.00 92.88 106 GLY A O 1
ATOM 802 N N . PRO A 1 107 ? -9.676 2.943 6.080 1.00 94.69 107 PRO A N 1
ATOM 803 C CA . PRO A 1 107 ? -8.763 4.019 5.697 1.00 94.69 107 PRO A CA 1
ATOM 804 C C . PRO A 1 107 ? -7.416 3.510 5.167 1.00 94.69 107 PRO A C 1
ATOM 806 O O . PRO A 1 107 ? -6.877 4.072 4.215 1.00 94.69 107 PRO A O 1
ATOM 809 N N . GLN A 1 108 ? -6.885 2.428 5.748 1.00 95.81 108 GLN A N 1
ATOM 810 C CA . GLN A 1 108 ? -5.592 1.867 5.344 1.00 95.81 108 GLN A CA 1
ATOM 811 C C . GLN A 1 108 ? -5.663 1.217 3.965 1.00 95.81 108 GLN A C 1
ATOM 813 O O . GLN A 1 108 ? -4.773 1.444 3.152 1.00 95.81 108 GLN A O 1
ATOM 818 N N . LEU A 1 109 ? -6.716 0.443 3.674 1.00 95.75 109 LEU A N 1
ATOM 819 C CA . LEU A 1 109 ? -6.874 -0.204 2.368 1.00 95.75 109 LEU A CA 1
ATOM 820 C C . LEU A 1 109 ? -7.117 0.810 1.248 1.00 95.75 109 LEU A C 1
ATOM 822 O O . LEU A 1 109 ? -6.577 0.644 0.157 1.00 95.75 109 LEU A O 1
ATOM 826 N N . ILE A 1 110 ? -7.882 1.874 1.516 1.00 96.31 110 ILE A N 1
ATOM 827 C CA . ILE A 1 110 ? -8.082 2.963 0.549 1.00 96.31 110 ILE A CA 1
ATOM 828 C C . ILE A 1 110 ? -6.746 3.653 0.261 1.00 96.31 110 ILE A C 1
ATOM 830 O O . ILE A 1 110 ? -6.380 3.822 -0.901 1.00 96.31 110 ILE A O 1
ATOM 834 N N . GLY A 1 111 ? -5.995 4.002 1.310 1.00 96.75 111 GLY A N 1
ATOM 835 C CA . GLY A 1 111 ? -4.670 4.600 1.169 1.00 96.75 111 GLY A CA 1
ATOM 836 C C . GLY A 1 111 ? -3.693 3.698 0.410 1.00 96.75 111 GLY A C 1
ATOM 837 O O . GLY A 1 111 ? -3.009 4.167 -0.496 1.00 96.75 111 GLY A O 1
ATOM 838 N N . LEU A 1 112 ? -3.677 2.400 0.720 1.00 97.38 112 LEU A N 1
ATOM 839 C CA . LEU A 1 112 ? -2.869 1.394 0.031 1.00 97.38 112 LEU A CA 1
ATOM 840 C C . LEU A 1 112 ? -3.187 1.345 -1.468 1.00 97.38 112 LEU A C 1
ATOM 842 O O . LEU A 1 112 ? -2.284 1.450 -2.297 1.00 97.38 112 LEU A O 1
ATOM 846 N N . PHE A 1 113 ? -4.468 1.200 -1.812 1.00 97.06 113 PHE A N 1
ATOM 847 C CA . PHE A 1 113 ? -4.915 1.084 -3.197 1.00 97.06 113 PHE A CA 1
ATOM 848 C C . PHE A 1 113 ? -4.603 2.346 -4.005 1.00 97.06 113 PHE A C 1
ATOM 850 O O . PHE A 1 113 ? -4.028 2.251 -5.088 1.00 97.06 113 PHE A O 1
ATOM 857 N N . LEU A 1 114 ? -4.927 3.527 -3.465 1.00 97.44 114 LEU A N 1
ATOM 858 C CA . LEU A 1 114 ? -4.628 4.802 -4.119 1.00 97.44 114 LEU A CA 1
ATOM 859 C C . LEU A 1 114 ? -3.121 5.007 -4.282 1.00 97.44 114 LEU A C 1
ATOM 861 O O . LEU A 1 114 ? -2.678 5.399 -5.357 1.00 97.44 114 LEU A O 1
ATOM 865 N N . GLY A 1 115 ? -2.329 4.695 -3.254 1.00 97.06 115 GLY A N 1
ATOM 866 C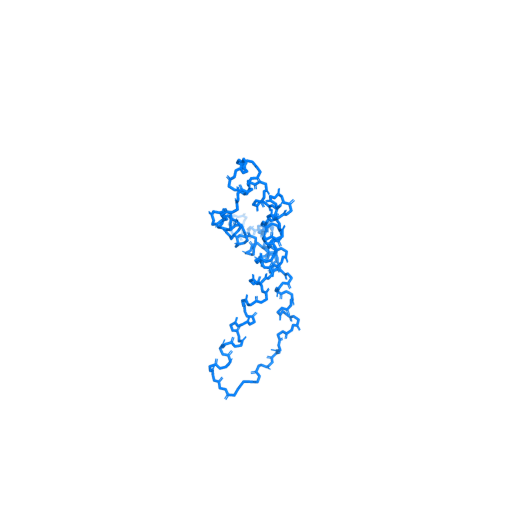 CA . GLY A 1 115 ? -0.873 4.775 -3.322 1.00 97.06 115 GLY A CA 1
ATOM 867 C C . GLY A 1 115 ? -0.295 3.885 -4.423 1.00 97.06 115 GLY A C 1
ATOM 868 O O . GLY A 1 115 ? 0.520 4.347 -5.217 1.00 97.06 115 GLY A O 1
ATOM 869 N N . ILE A 1 116 ? -0.760 2.639 -4.534 1.00 97.31 116 ILE A N 1
ATOM 870 C CA . ILE A 1 116 ? -0.333 1.715 -5.596 1.00 97.31 116 ILE A CA 1
ATOM 871 C C . ILE A 1 116 ? -0.742 2.231 -6.973 1.00 97.31 116 ILE A C 1
ATOM 873 O O . ILE A 1 116 ? 0.090 2.245 -7.877 1.00 97.31 116 ILE A O 1
ATOM 877 N N . ALA A 1 117 ? -1.991 2.671 -7.140 1.00 95.75 117 ALA A N 1
ATOM 878 C CA . ALA A 1 117 ? -2.484 3.174 -8.418 1.00 95.75 117 ALA A CA 1
ATOM 879 C C . ALA A 1 117 ? -1.693 4.407 -8.880 1.00 95.75 117 ALA A C 1
ATOM 881 O O . ALA A 1 117 ? -1.259 4.459 -10.030 1.00 95.75 117 ALA A O 1
ATOM 882 N N . ILE A 1 118 ? -1.442 5.358 -7.973 1.00 96.81 118 ILE A N 1
ATOM 883 C CA . ILE A 1 118 ? -0.629 6.549 -8.247 1.00 96.81 118 ILE A CA 1
ATOM 884 C C . ILE A 1 118 ? 0.815 6.148 -8.561 1.00 96.81 118 ILE A C 1
ATOM 886 O O . ILE A 1 118 ? 1.365 6.599 -9.558 1.00 96.81 118 ILE A O 1
ATOM 890 N N . GLY A 1 119 ? 1.433 5.284 -7.753 1.00 96.00 119 GLY A N 1
ATOM 891 C CA . GLY A 1 119 ? 2.812 4.848 -7.976 1.00 96.00 119 GLY A CA 1
ATOM 892 C C . GLY A 1 119 ? 2.998 4.081 -9.287 1.00 96.00 119 GLY A C 1
ATOM 893 O O . GLY A 1 119 ? 3.996 4.280 -9.975 1.00 96.00 119 GLY A O 1
ATOM 894 N N . ALA A 1 120 ? 2.018 3.265 -9.673 1.00 94.50 120 ALA A N 1
ATOM 895 C CA . ALA A 1 120 ? 2.013 2.595 -10.966 1.00 94.50 120 ALA A CA 1
ATOM 896 C C . ALA A 1 120 ? 1.867 3.605 -12.115 1.00 94.50 120 ALA A C 1
ATOM 898 O O . ALA A 1 120 ? 2.645 3.553 -13.067 1.00 94.50 120 ALA A O 1
ATOM 899 N N . ALA A 1 121 ? 0.930 4.552 -11.998 1.00 93.44 121 ALA A N 1
ATOM 900 C CA . ALA A 1 121 ? 0.698 5.597 -12.996 1.00 93.44 121 ALA A CA 1
ATOM 901 C C . ALA A 1 121 ? 1.896 6.547 -13.164 1.00 93.44 121 ALA A C 1
ATOM 903 O O . ALA A 1 121 ? 2.173 6.997 -14.267 1.00 93.44 121 ALA A O 1
ATOM 904 N N . LEU A 1 122 ? 2.662 6.809 -12.102 1.00 95.12 122 LEU A N 1
ATOM 905 C CA . LEU A 1 122 ? 3.889 7.612 -12.187 1.00 95.12 122 LEU A CA 1
ATOM 906 C C . LEU A 1 122 ? 4.964 6.987 -13.088 1.00 95.12 122 LEU A C 1
ATOM 908 O O . LEU A 1 122 ? 5.850 7.698 -13.552 1.00 95.12 122 LEU A O 1
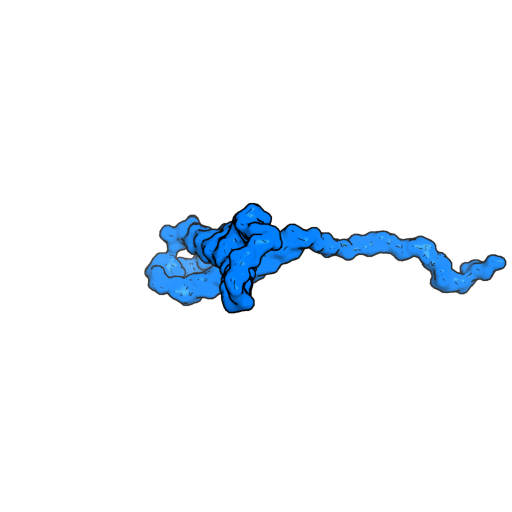ATOM 912 N N . VAL A 1 123 ? 4.913 5.671 -13.310 1.00 94.25 123 VAL A N 1
ATOM 913 C CA . VAL A 1 123 ? 5.917 4.944 -14.101 1.00 94.25 123 VAL A CA 1
ATOM 914 C C . VAL A 1 123 ? 5.360 4.458 -15.438 1.00 94.25 123 VAL A C 1
ATOM 916 O O . VAL A 1 123 ? 6.070 4.497 -16.438 1.00 94.25 123 VAL A O 1
ATOM 919 N N . LEU A 1 124 ? 4.122 3.958 -15.450 1.00 91.19 124 LEU A N 1
ATOM 920 C CA . LEU A 1 124 ? 3.490 3.267 -16.583 1.00 91.19 124 LEU A CA 1
ATOM 921 C C . LEU A 1 124 ? 2.096 3.829 -16.928 1.00 91.19 124 LEU A C 1
ATOM 923 O O . LEU A 1 124 ? 1.291 3.110 -17.529 1.00 91.19 124 LEU A O 1
ATOM 927 N N . GLY A 1 125 ? 1.781 5.037 -16.453 1.00 80.38 125 GLY A N 1
ATOM 928 C CA . GLY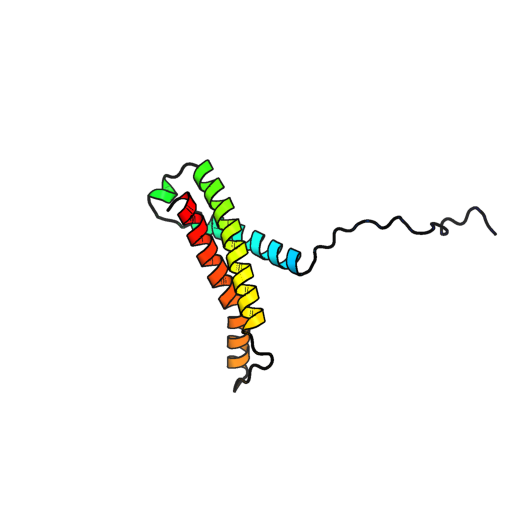 A 1 125 ? 0.510 5.730 -16.688 1.00 80.38 125 GLY A CA 1
ATOM 929 C C . GLY A 1 125 ? 0.491 6.569 -17.953 1.00 80.38 125 GLY A C 1
ATOM 930 O O . GLY A 1 125 ? 1.575 6.973 -18.425 1.00 80.38 125 GLY A O 1
#

Organism: NCBI:txid1435465